Protein AF-A0A956S1W0-F1 (afdb_monomer_lite)

Foldseek 3Di:
DVVCLVVVLVVQLVVCVVVVHPNVCSVVVSCVVSQCVPVNPCSCVCVVVVVVVVVPDPVVVVVVVVVVVVVVCVVVCVVVVVVVD

Secondary structure (DSSP, 8-state):
--TTHHHHHHHHHHHHHHTT--HHHHHHHHHHHHHHHHH-GGGGGHHHHHHHHHHT-HHHHHHHHHHHHHHHHHHTSHHHHTT--

pLDDT: mean 90.71, std 6.71, range [57.22, 97.06]

Structure (mmCIF, N/CA/C/O backbone):
data_AF-A0A956S1W0-F1
#
_entry.id   AF-A0A956S1W0-F1
#
loop_
_atom_site.group_PDB
_atom_site.id
_atom_site.type_symbol
_atom_site.label_atom_id
_atom_site.label_alt_id
_atom_site.label_comp_id
_atom_site.label_asym_id
_atom_site.label_entity_id
_atom_site.label_seq_id
_atom_site.pdbx_PDB_ins_code
_atom_site.Cartn_x
_atom_site.Cartn_y
_atom_site.Cartn_z
_atom_site.occupancy
_atom_site.B_iso_or_equiv
_atom_site.auth_seq_id
_ato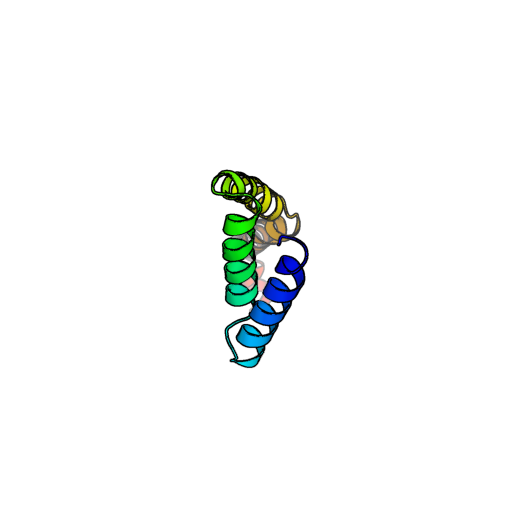m_site.auth_comp_id
_atom_site.auth_asym_id
_atom_site.auth_atom_id
_atom_site.pdbx_PDB_model_num
ATOM 1 N N . MET A 1 1 ? 14.873 4.619 -28.075 1.00 57.22 1 MET A N 1
ATOM 2 C CA . MET A 1 1 ? 14.529 3.311 -27.456 1.00 57.22 1 MET A CA 1
ATOM 3 C C . MET A 1 1 ? 13.554 3.430 -26.282 1.00 57.22 1 MET A C 1
ATOM 5 O O . MET A 1 1 ? 12.864 2.463 -26.000 1.00 57.22 1 MET A O 1
ATOM 9 N N . THR A 1 2 ? 13.448 4.586 -25.621 1.00 67.06 2 THR A N 1
ATOM 10 C CA . THR A 1 2 ? 12.509 4.837 -24.509 1.00 67.06 2 THR A CA 1
ATOM 11 C C . THR A 1 2 ? 11.069 5.126 -24.953 1.00 67.06 2 THR A C 1
ATOM 13 O O . THR A 1 2 ? 10.144 4.903 -24.182 1.00 67.06 2 THR A O 1
ATOM 16 N N . GLU A 1 3 ? 10.855 5.552 -26.200 1.00 78.75 3 GLU A N 1
ATOM 17 C CA . GLU A 1 3 ? 9.528 5.907 -26.740 1.00 78.75 3 GLU A CA 1
ATOM 18 C C . GLU A 1 3 ? 8.572 4.711 -26.888 1.00 78.75 3 GLU A C 1
ATOM 20 O O . GLU A 1 3 ? 7.363 4.861 -26.740 1.00 78.75 3 GLU A O 1
ATOM 25 N N . PHE A 1 4 ? 9.101 3.505 -27.119 1.00 85.75 4 PHE A N 1
ATOM 26 C CA . PHE A 1 4 ? 8.291 2.284 -27.245 1.00 85.75 4 PHE A CA 1
ATOM 27 C C . PHE A 1 4 ? 7.944 1.642 -25.898 1.00 85.75 4 PHE A C 1
ATOM 29 O O . PHE A 1 4 ? 7.104 0.746 -25.826 1.00 85.75 4 PHE A O 1
ATOM 36 N N . LEU A 1 5 ? 8.586 2.078 -24.817 1.00 86.06 5 LEU A N 1
ATOM 37 C CA . LEU A 1 5 ? 8.478 1.439 -23.512 1.00 86.06 5 LEU A CA 1
ATOM 38 C C . LEU A 1 5 ? 7.077 1.558 -22.878 1.00 86.06 5 LEU A C 1
ATOM 40 O O . LEU A 1 5 ? 6.608 0.556 -22.339 1.00 86.06 5 LEU A O 1
ATOM 44 N N . PRO A 1 6 ? 6.352 2.693 -22.996 1.00 88.56 6 PRO A N 1
ATOM 45 C CA . PRO A 1 6 ? 4.962 2.777 -22.546 1.00 88.56 6 PRO A CA 1
ATOM 46 C C . PRO A 1 6 ? 4.035 1.829 -23.314 1.00 88.56 6 PRO A C 1
ATOM 48 O O . PRO A 1 6 ? 3.163 1.205 -22.715 1.00 88.56 6 PRO A O 1
ATOM 51 N N . ILE A 1 7 ? 4.256 1.673 -24.625 1.00 92.19 7 ILE A N 1
ATOM 52 C CA . ILE A 1 7 ? 3.482 0.752 -25.471 1.00 92.19 7 ILE A CA 1
ATOM 53 C C . ILE A 1 7 ? 3.736 -0.693 -25.032 1.00 92.19 7 ILE A C 1
ATOM 55 O O . ILE A 1 7 ? 2.792 -1.461 -24.863 1.00 92.19 7 ILE A O 1
ATOM 59 N N . LEU A 1 8 ? 4.998 -1.053 -24.779 1.00 92.00 8 LEU A N 1
ATOM 60 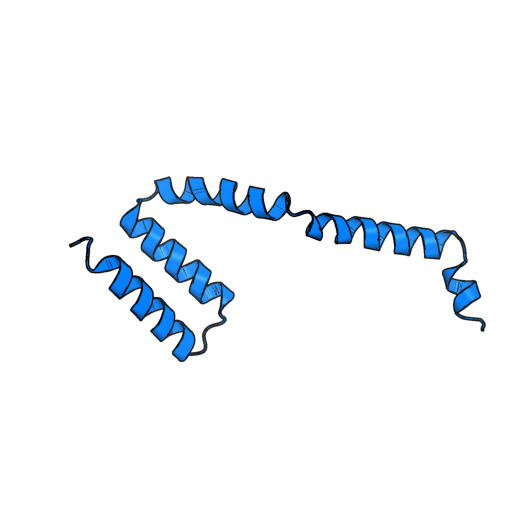C CA . LEU A 1 8 ? 5.369 -2.379 -24.285 1.00 92.00 8 LEU A CA 1
ATOM 61 C C . LEU A 1 8 ? 4.755 -2.665 -22.902 1.00 92.00 8 LEU A C 1
ATOM 63 O O . LEU A 1 8 ? 4.253 -3.762 -22.672 1.00 92.00 8 LEU A O 1
ATOM 67 N N . MET A 1 9 ? 4.747 -1.676 -22.002 1.00 92.81 9 MET A N 1
ATOM 68 C CA . MET A 1 9 ? 4.136 -1.785 -20.672 1.00 92.81 9 MET A CA 1
ATOM 69 C C . MET A 1 9 ? 2.631 -2.030 -20.766 1.00 92.81 9 MET A C 1
ATOM 71 O O . MET A 1 9 ? 2.089 -2.880 -20.061 1.00 92.81 9 MET A O 1
ATOM 75 N N . PHE A 1 10 ? 1.964 -1.313 -21.669 1.00 94.19 10 PHE A N 1
ATOM 76 C CA . PHE A 1 10 ? 0.536 -1.465 -21.907 1.00 94.19 10 PHE A CA 1
ATOM 77 C C . PHE A 1 10 ? 0.219 -2.849 -22.482 1.00 94.19 10 PHE A C 1
ATOM 79 O O . PHE A 1 10 ? -0.629 -3.555 -21.947 1.00 94.19 10 PHE A O 1
ATOM 86 N N . LEU A 1 11 ? 0.953 -3.293 -23.506 1.00 95.50 11 LEU A N 1
ATOM 87 C CA . LEU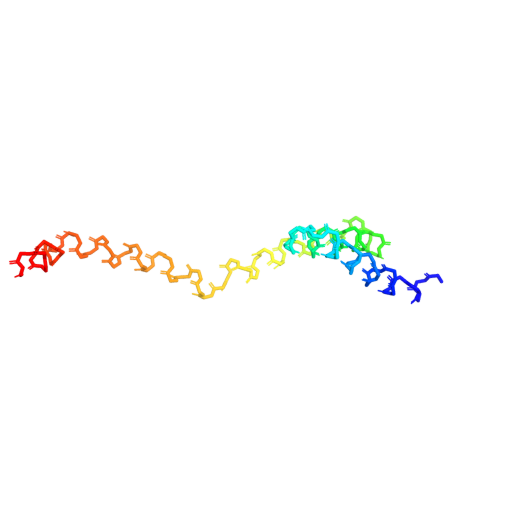 A 1 11 ? 0.781 -4.627 -24.083 1.00 95.50 11 LEU A CA 1
ATOM 88 C C . LEU A 1 11 ? 1.007 -5.743 -23.056 1.00 95.50 11 LEU A C 1
ATOM 90 O O . LEU A 1 11 ? 0.208 -6.675 -22.991 1.00 95.50 11 LEU A O 1
ATOM 94 N N . ALA A 1 12 ? 2.046 -5.635 -22.224 1.00 94.12 12 ALA A N 1
ATOM 95 C CA . ALA A 1 12 ? 2.324 -6.606 -21.168 1.00 94.12 12 ALA A CA 1
ATOM 96 C C . ALA A 1 12 ? 1.194 -6.666 -20.126 1.00 94.12 12 ALA A C 1
ATOM 98 O O . ALA A 1 12 ? 0.772 -7.753 -19.731 1.00 94.12 12 ALA A O 1
ATOM 99 N N . LEU A 1 13 ? 0.669 -5.507 -19.718 1.00 95.75 13 LEU A N 1
ATOM 100 C CA . LEU A 1 13 ? -0.461 -5.408 -18.795 1.00 95.75 13 LEU A CA 1
ATOM 101 C C . LEU A 1 13 ? -1.709 -6.084 -19.372 1.00 95.75 13 LEU A C 1
ATOM 103 O O . LEU A 1 13 ? -2.305 -6.926 -18.704 1.00 95.75 13 LEU A O 1
ATOM 107 N N . PHE A 1 14 ? -2.080 -5.772 -20.616 1.00 95.69 14 PHE A N 1
ATOM 108 C CA . PHE A 1 14 ? -3.257 -6.367 -21.255 1.00 95.69 14 PHE A CA 1
ATOM 109 C C . PHE A 1 14 ? -3.106 -7.866 -21.478 1.00 95.69 14 PHE A C 1
ATOM 111 O O . PHE A 1 14 ? -4.045 -8.606 -21.198 1.00 95.69 14 PHE A O 1
ATOM 118 N N . ALA A 1 15 ? -1.936 -8.325 -21.924 1.00 96.00 15 ALA A N 1
ATOM 119 C CA . ALA A 1 15 ? -1.676 -9.748 -22.091 1.00 96.00 15 ALA A CA 1
ATOM 120 C C . ALA A 1 15 ? -1.909 -10.502 -20.773 1.00 96.00 15 ALA A C 1
ATOM 122 O O . ALA A 1 15 ? -2.691 -11.448 -20.741 1.00 96.00 15 ALA A O 1
ATOM 123 N N . LEU A 1 16 ? -1.309 -10.043 -19.669 1.00 95.00 16 LEU A N 1
ATOM 124 C CA . LEU A 1 16 ? -1.450 -10.683 -18.356 1.00 95.00 16 LEU A CA 1
ATOM 125 C C . LEU A 1 16 ? -2.892 -10.666 -17.831 1.00 95.00 16 LEU A C 1
ATOM 127 O O . LEU A 1 16 ? -3.345 -11.661 -17.264 1.00 95.00 16 LEU A O 1
ATOM 131 N N . LEU A 1 17 ? -3.633 -9.576 -18.052 1.00 95.56 17 LEU A N 1
ATOM 132 C CA . LEU A 1 17 ? -5.049 -9.513 -17.683 1.00 95.56 17 LEU A CA 1
ATOM 133 C C . LEU A 1 17 ? -5.909 -10.479 -18.510 1.00 95.56 17 LEU A C 1
ATOM 135 O O . LEU A 1 17 ? -6.772 -11.146 -17.947 1.00 95.56 17 LEU A O 1
ATOM 139 N N . ILE A 1 18 ? -5.657 -10.601 -19.818 1.00 96.12 18 ILE A N 1
ATOM 140 C CA . ILE A 1 18 ? -6.375 -11.538 -20.700 1.00 96.12 18 ILE A CA 1
ATOM 141 C C . ILE A 1 18 ? -6.074 -12.993 -20.321 1.00 96.12 18 ILE A C 1
ATOM 143 O O . ILE A 1 18 ? -6.967 -13.834 -20.373 1.00 96.12 18 ILE A O 1
ATOM 147 N N . PHE A 1 19 ? -4.852 -13.287 -19.871 1.00 94.88 19 PHE A N 1
ATOM 148 C CA . PHE A 1 19 ? -4.493 -14.596 -19.316 1.00 94.88 19 PHE A CA 1
ATOM 149 C C . PHE A 1 19 ? -5.215 -14.932 -17.997 1.00 94.88 19 PHE A C 1
ATOM 151 O O . PHE A 1 19 ? -5.094 -16.055 -17.513 1.00 94.88 19 PHE A O 1
ATOM 158 N N . GLY A 1 20 ? -5.973 -13.997 -17.414 1.00 91.38 20 GLY A N 1
ATOM 159 C CA . GLY A 1 20 ? -6.756 -14.223 -16.201 1.00 91.38 20 GLY A CA 1
ATOM 160 C C . GLY A 1 20 ? -5.959 -14.080 -14.904 1.00 91.38 20 GLY A C 1
ATOM 161 O O . GLY A 1 20 ? -6.427 -14.516 -13.852 1.00 91.38 20 GLY A O 1
ATOM 162 N N . PHE A 1 21 ? -4.767 -13.471 -14.939 1.00 93.00 21 PHE A N 1
ATOM 163 C CA . PHE A 1 21 ? -4.018 -13.193 -13.712 1.00 93.00 21 PHE A CA 1
ATOM 164 C C . PHE A 1 21 ? -4.755 -12.161 -12.842 1.00 93.00 21 PHE A C 1
ATOM 166 O O . PHE A 1 21 ? -5.260 -11.166 -13.375 1.00 93.00 21 PHE A O 1
ATOM 173 N N . PRO A 1 22 ? -4.790 -12.332 -11.503 1.00 95.00 22 PRO A N 1
ATOM 174 C CA . PRO A 1 22 ? -5.495 -11.404 -10.629 1.00 95.00 22 PRO A CA 1
ATOM 175 C C . PRO A 1 22 ? -4.991 -9.968 -10.798 1.00 95.00 22 PRO A C 1
ATOM 177 O O . PRO A 1 22 ? -3.788 -9.696 -10.752 1.00 95.00 22 PRO A O 1
ATOM 180 N N . VAL A 1 23 ? -5.937 -9.039 -10.950 1.00 94.88 23 VAL A N 1
ATOM 181 C CA . VAL A 1 23 ? -5.680 -7.651 -11.366 1.00 94.88 23 VAL A CA 1
ATOM 182 C C . VAL A 1 23 ? -4.644 -6.956 -10.477 1.00 94.88 23 VAL A C 1
ATOM 184 O O . VAL A 1 23 ? -3.755 -6.277 -10.987 1.00 94.88 23 VAL A O 1
ATOM 187 N N . ALA A 1 24 ? -4.710 -7.164 -9.158 1.00 93.81 24 ALA A N 1
ATOM 188 C CA . ALA A 1 24 ? -3.793 -6.544 -8.202 1.00 93.81 24 ALA A CA 1
ATOM 189 C C . ALA A 1 24 ? -2.322 -6.914 -8.462 1.00 93.81 24 ALA A C 1
ATOM 191 O O . ALA A 1 24 ? -1.460 -6.034 -8.503 1.00 93.81 24 ALA A O 1
ATOM 192 N N . PHE A 1 25 ? -2.038 -8.201 -8.691 1.00 93.50 25 PHE A N 1
ATOM 193 C CA . PHE A 1 25 ? -0.681 -8.674 -8.970 1.00 93.50 25 PHE A CA 1
ATOM 194 C C . PHE A 1 25 ? -0.198 -8.225 -10.343 1.00 93.50 25 PHE A C 1
ATOM 196 O O . PHE A 1 25 ? 0.967 -7.868 -10.486 1.00 93.50 25 PHE A O 1
ATOM 203 N N . THR A 1 26 ? -1.086 -8.175 -11.333 1.00 95.69 26 THR A N 1
ATOM 204 C CA . THR A 1 26 ? -0.743 -7.712 -12.680 1.00 95.69 26 THR A CA 1
ATOM 205 C C . THR A 1 26 ? -0.370 -6.228 -12.689 1.00 95.69 26 THR A C 1
ATOM 207 O O . THR A 1 26 ? 0.693 -5.863 -13.185 1.00 95.69 26 THR A O 1
ATOM 210 N N . LEU A 1 27 ? -1.192 -5.364 -12.083 1.00 93.94 27 LEU A N 1
ATOM 211 C CA . LEU A 1 27 ? -0.913 -3.926 -11.997 1.00 93.94 27 LEU A CA 1
ATOM 212 C C . LEU A 1 27 ? 0.357 -3.639 -11.185 1.00 93.94 27 LEU A C 1
ATOM 214 O O . LEU A 1 27 ? 1.202 -2.845 -11.606 1.00 93.94 27 LEU A O 1
ATOM 218 N N . GLY A 1 28 ? 0.516 -4.301 -10.037 1.00 92.81 28 GLY A N 1
ATOM 219 C CA . GLY A 1 28 ? 1.704 -4.164 -9.198 1.00 92.81 28 GLY A CA 1
ATOM 220 C C . GLY A 1 28 ? 2.964 -4.686 -9.889 1.00 92.81 28 GLY A C 1
ATOM 221 O O . GLY A 1 28 ? 3.937 -3.958 -10.034 1.00 92.81 28 GLY A O 1
ATOM 222 N N . GLY A 1 29 ? 2.944 -5.922 -10.382 1.00 93.50 29 GLY A N 1
ATOM 223 C CA . GLY A 1 29 ? 4.098 -6.564 -11.010 1.00 93.50 29 GLY A CA 1
ATOM 224 C C . GLY A 1 29 ? 4.587 -5.832 -12.258 1.00 93.50 29 GLY A C 1
ATOM 225 O O . GLY A 1 29 ? 5.779 -5.553 -12.373 1.00 93.50 29 GLY A O 1
ATOM 226 N N . VAL A 1 30 ? 3.678 -5.452 -13.163 1.00 94.88 30 VAL A N 1
ATOM 227 C CA . VAL A 1 30 ? 4.046 -4.710 -14.380 1.00 94.88 30 VAL A CA 1
ATOM 228 C C . VAL A 1 30 ? 4.595 -3.327 -14.027 1.00 94.88 30 VAL A C 1
ATOM 230 O O . VAL A 1 30 ? 5.635 -2.940 -14.555 1.00 94.88 30 VAL A O 1
ATOM 233 N N . SER A 1 31 ? 3.967 -2.599 -13.097 1.00 91.38 31 SER A N 1
ATOM 234 C CA . SER A 1 31 ? 4.468 -1.276 -12.691 1.00 91.38 31 SER A CA 1
ATOM 235 C C . SER A 1 31 ? 5.839 -1.340 -12.011 1.00 91.38 31 SER A C 1
ATOM 237 O O .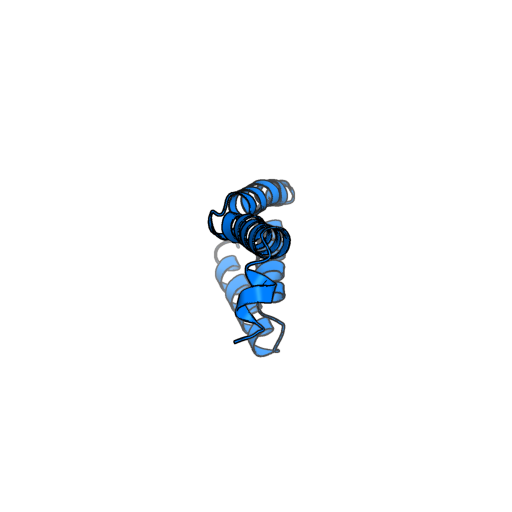 SER A 1 31 ? 6.677 -0.478 -12.264 1.00 91.38 31 SER A O 1
ATOM 239 N N . LEU A 1 32 ? 6.107 -2.376 -11.210 1.00 92.88 32 LEU A N 1
ATOM 240 C CA . LEU A 1 32 ? 7.408 -2.587 -10.575 1.00 92.88 32 LEU A CA 1
ATOM 241 C C . LEU A 1 32 ? 8.494 -2.970 -11.588 1.00 92.88 32 LEU A C 1
ATOM 243 O O . LEU A 1 32 ? 9.576 -2.388 -11.558 1.00 92.88 32 LEU A O 1
ATOM 247 N N . LEU A 1 33 ? 8.211 -3.909 -12.497 1.00 92.62 33 LEU A N 1
ATOM 248 C CA . LEU A 1 33 ? 9.167 -4.355 -13.516 1.00 92.62 33 LEU A CA 1
ATOM 249 C C . LEU A 1 33 ? 9.562 -3.204 -14.442 1.00 92.62 33 LEU A C 1
ATOM 251 O O . LEU A 1 33 ? 10.743 -2.902 -14.599 1.00 92.62 33 LEU A O 1
ATOM 255 N N . PHE A 1 34 ? 8.579 -2.517 -15.019 1.00 91.94 34 PHE A N 1
ATOM 256 C CA . PHE A 1 34 ? 8.845 -1.398 -15.919 1.00 91.94 34 PHE A CA 1
ATOM 257 C C . PHE A 1 34 ? 9.387 -0.171 -15.175 1.00 91.94 34 PHE A C 1
ATOM 259 O O . PHE A 1 34 ? 10.252 0.526 -15.705 1.00 91.94 34 PHE A O 1
ATOM 266 N N . GLY A 1 35 ? 8.956 0.069 -13.933 1.00 90.88 35 GLY A N 1
ATOM 267 C CA . GLY A 1 35 ? 9.521 1.102 -13.061 1.00 90.88 35 GLY A CA 1
ATOM 268 C C . GLY A 1 35 ? 11.012 0.886 -12.794 1.00 90.88 35 GLY A C 1
ATOM 269 O O . GLY A 1 35 ? 11.804 1.817 -12.910 1.00 90.88 35 GLY A O 1
ATOM 270 N N . PHE A 1 36 ? 11.423 -0.359 -12.546 1.00 90.56 36 PHE A N 1
ATOM 271 C CA . PHE A 1 36 ? 12.830 -0.712 -12.366 1.00 90.56 36 PHE A CA 1
ATOM 272 C C . PHE A 1 36 ? 13.665 -0.478 -13.633 1.00 90.56 36 PHE A C 1
ATOM 274 O O . PHE A 1 36 ? 14.734 0.123 -13.558 1.00 90.56 36 PHE A O 1
ATOM 281 N N . PHE A 1 37 ? 13.181 -0.895 -14.809 1.00 89.12 37 PHE A N 1
ATOM 282 C CA . PHE A 1 37 ? 13.917 -0.698 -16.067 1.00 89.12 37 PHE A CA 1
ATOM 283 C C . PHE A 1 37 ? 13.965 0.765 -16.537 1.00 89.12 37 PHE A C 1
ATOM 285 O O . PHE A 1 37 ? 14.881 1.136 -17.266 1.00 89.12 37 PHE A O 1
ATOM 292 N N . THR A 1 38 ? 13.000 1.599 -16.136 1.00 88.56 38 THR A N 1
ATOM 293 C CA . THR A 1 38 ? 12.942 3.024 -16.516 1.00 88.56 38 THR A CA 1
ATOM 294 C C . THR A 1 38 ? 13.738 3.927 -15.585 1.00 88.56 38 THR A C 1
ATOM 296 O O . THR A 1 38 ? 14.472 4.796 -16.047 1.00 88.56 38 THR A O 1
ATOM 299 N N . LEU A 1 39 ? 13.562 3.746 -14.277 1.00 87.00 39 LEU A N 1
ATOM 300 C CA . LEU A 1 39 ? 14.044 4.657 -13.237 1.00 87.00 39 LEU A CA 1
ATOM 301 C C . LEU A 1 39 ? 15.205 4.054 -12.425 1.00 87.00 39 LEU A C 1
ATOM 303 O O . LEU A 1 39 ? 15.794 4.733 -11.583 1.00 87.00 39 LEU A O 1
ATOM 307 N N . GLY A 1 40 ? 15.561 2.794 -12.690 1.00 88.19 40 GLY A N 1
ATOM 308 C CA . GLY A 1 40 ? 16.641 2.078 -12.021 1.00 88.19 40 GLY A CA 1
ATOM 309 C C . GLY A 1 40 ? 16.299 1.645 -10.589 1.00 88.19 40 GLY A C 1
ATOM 310 O O . GLY A 1 40 ? 15.162 1.782 -10.133 1.00 88.19 40 GLY A O 1
ATOM 311 N N . PRO A 1 41 ? 17.292 1.149 -9.827 1.00 88.50 41 PRO A N 1
ATOM 312 C CA . PRO A 1 41 ? 17.088 0.649 -8.463 1.00 88.50 41 PRO A CA 1
ATOM 313 C C . PRO A 1 41 ? 16.539 1.695 -7.479 1.00 88.50 41 PRO A C 1
ATOM 315 O O . PRO A 1 41 ? 15.826 1.353 -6.541 1.00 88.5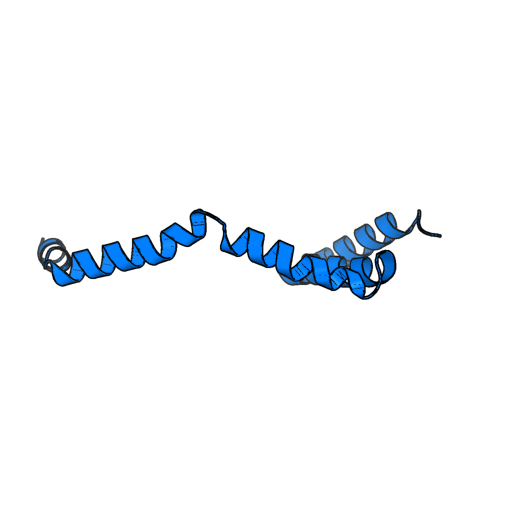0 41 PRO A O 1
ATOM 318 N N . ASN A 1 42 ? 16.812 2.982 -7.709 1.00 90.44 42 ASN A N 1
ATOM 319 C CA . ASN A 1 42 ? 16.324 4.069 -6.853 1.00 90.44 42 ASN A CA 1
ATOM 320 C C . ASN A 1 42 ? 14.804 4.276 -6.942 1.00 90.44 42 ASN A C 1
ATOM 322 O O . ASN A 1 42 ? 14.233 4.941 -6.078 1.00 90.44 42 ASN A O 1
ATOM 326 N N . PHE A 1 43 ? 14.136 3.686 -7.938 1.00 90.44 43 PHE A N 1
ATOM 327 C CA . PHE A 1 43 ? 12.679 3.672 -8.057 1.00 90.44 43 PHE A CA 1
ATOM 328 C C . PHE A 1 43 ? 11.986 3.170 -6.786 1.00 90.44 43 PHE A C 1
ATOM 330 O O . PHE A 1 43 ? 10.943 3.692 -6.395 1.00 90.44 43 PHE A O 1
ATOM 337 N N . PHE A 1 44 ? 12.585 2.197 -6.096 1.00 89.75 44 PHE A N 1
ATOM 338 C CA . PHE A 1 44 ? 12.004 1.617 -4.887 1.00 89.75 44 PHE A CA 1
ATOM 339 C C . PHE A 1 44 ? 11.879 2.616 -3.729 1.00 89.75 44 PHE A C 1
ATOM 341 O O . PHE A 1 44 ? 11.035 2.418 -2.858 1.00 89.75 44 PHE A O 1
ATOM 348 N N . ASN A 1 45 ? 12.604 3.740 -3.759 1.00 90.94 45 ASN A N 1
ATOM 349 C CA . ASN A 1 45 ? 12.430 4.828 -2.791 1.00 90.94 45 ASN A CA 1
ATOM 350 C C . ASN A 1 45 ? 11.051 5.507 -2.898 1.00 90.94 45 ASN A C 1
ATOM 352 O O . ASN A 1 45 ? 10.621 6.183 -1.965 1.00 90.94 45 ASN A O 1
ATOM 356 N N . LEU A 1 46 ? 10.324 5.303 -4.002 1.00 89.81 46 LEU A N 1
ATOM 357 C CA . LEU A 1 46 ? 8.944 5.760 -4.162 1.00 89.81 46 LEU A CA 1
ATOM 358 C C . LEU A 1 46 ? 7.929 4.835 -3.472 1.00 89.81 46 LEU A C 1
ATOM 360 O O . LEU A 1 46 ? 6.806 5.266 -3.203 1.00 89.81 46 LEU A O 1
ATOM 364 N N . LEU A 1 47 ? 8.295 3.585 -3.154 1.00 90.12 47 LEU A N 1
ATOM 365 C CA . LEU A 1 47 ? 7.390 2.651 -2.479 1.00 90.12 47 LEU A CA 1
ATOM 366 C C . LEU A 1 47 ? 7.007 3.115 -1.068 1.00 90.12 47 LEU A C 1
ATOM 368 O O . LEU A 1 47 ? 5.806 3.144 -0.795 1.00 90.12 47 LEU A O 1
ATOM 372 N N . PRO A 1 48 ? 7.941 3.545 -0.193 1.00 91.56 48 PRO A N 1
ATOM 373 C CA . PRO A 1 48 ? 7.580 4.109 1.105 1.00 91.56 48 PRO A CA 1
ATOM 374 C C . PRO A 1 48 ? 6.598 5.279 0.999 1.00 91.56 48 PRO A C 1
ATOM 376 O O . PRO A 1 48 ? 5.635 5.330 1.756 1.00 91.56 48 PRO A O 1
ATOM 379 N N . LEU A 1 49 ? 6.779 6.174 0.020 1.00 91.62 49 LEU A N 1
ATOM 380 C CA . LEU A 1 49 ? 5.871 7.304 -0.214 1.00 91.62 49 LEU A CA 1
ATOM 381 C C . LEU A 1 49 ? 4.462 6.838 -0.611 1.00 91.62 49 LEU A C 1
ATOM 383 O O . LEU A 1 49 ? 3.466 7.361 -0.113 1.00 91.62 49 LEU A O 1
ATOM 387 N N . ARG A 1 50 ? 4.368 5.818 -1.472 1.00 89.50 50 ARG A N 1
ATOM 388 C CA . ARG A 1 50 ? 3.097 5.184 -1.855 1.00 89.50 50 ARG A CA 1
ATOM 389 C C . ARG A 1 50 ? 2.406 4.519 -0.667 1.00 89.50 50 ARG A C 1
ATOM 391 O O . ARG A 1 50 ? 1.204 4.700 -0.500 1.00 89.50 50 ARG A O 1
ATOM 398 N N . ILE A 1 51 ? 3.152 3.769 0.144 1.00 91.19 51 ILE A N 1
ATOM 399 C CA . ILE A 1 51 ? 2.631 3.083 1.335 1.00 91.19 51 ILE A CA 1
ATOM 400 C C . ILE A 1 51 ? 2.148 4.111 2.358 1.00 91.19 51 ILE A C 1
ATOM 402 O O . ILE A 1 51 ? 1.040 3.985 2.873 1.00 91.19 51 ILE A O 1
ATOM 406 N N . TRP A 1 52 ? 2.931 5.164 2.596 1.00 92.06 52 TRP A N 1
ATOM 407 C CA . TRP A 1 52 ? 2.553 6.261 3.482 1.00 92.06 52 TRP A CA 1
ATOM 408 C C . TRP A 1 52 ? 1.236 6.914 3.058 1.00 92.06 52 TRP A C 1
ATOM 410 O O . TRP A 1 52 ? 0.357 7.107 3.892 1.00 92.06 52 TRP A O 1
ATOM 420 N N . GLY A 1 53 ? 1.055 7.168 1.758 1.00 89.69 53 GLY A N 1
ATOM 421 C CA . GLY A 1 53 ? -0.197 7.707 1.222 1.00 89.69 53 GLY A CA 1
ATOM 422 C C . GLY A 1 53 ? -1.414 6.792 1.410 1.00 89.69 53 GLY A C 1
ATOM 423 O O . GLY A 1 53 ? -2.534 7.281 1.522 1.00 89.69 53 GLY A O 1
ATOM 424 N N . VAL A 1 54 ? -1.223 5.469 1.464 1.00 90.12 54 VAL A N 1
ATOM 425 C CA . VAL A 1 54 ? -2.310 4.529 1.787 1.00 90.12 54 VAL A CA 1
ATOM 426 C C . VAL A 1 54 ? -2.591 4.527 3.286 1.00 90.12 54 VAL A C 1
ATOM 428 O O . VAL A 1 54 ? -3.752 4.560 3.673 1.00 90.12 54 VAL A O 1
ATOM 431 N N . MET A 1 55 ? -1.558 4.529 4.132 1.00 88.50 55 MET A N 1
ATOM 432 C CA . MET A 1 55 ? -1.725 4.551 5.590 1.00 88.50 55 MET A CA 1
ATOM 433 C C . MET A 1 55 ? -2.396 5.834 6.093 1.00 88.50 55 MET A C 1
ATOM 435 O O . MET A 1 55 ? -3.142 5.784 7.065 1.00 88.50 55 MET A O 1
ATOM 439 N N . SER A 1 56 ? -2.182 6.970 5.423 1.00 89.12 56 SER A N 1
ATOM 440 C CA . SER A 1 56 ? -2.845 8.239 5.747 1.00 89.12 56 SER A CA 1
ATOM 441 C C . SER A 1 56 ? -4.279 8.349 5.214 1.00 89.12 56 SER A C 1
ATOM 443 O O . SER A 1 56 ? -4.912 9.397 5.355 1.00 89.12 56 SER A O 1
ATOM 445 N N . ASN A 1 57 ? -4.815 7.292 4.599 1.00 91.12 57 ASN A N 1
ATOM 446 C CA . ASN A 1 57 ? -6.167 7.293 4.064 1.00 91.12 57 ASN A CA 1
ATOM 447 C C . ASN A 1 57 ? -7.205 7.347 5.196 1.00 91.12 57 ASN A C 1
ATOM 449 O O . ASN A 1 57 ? -7.282 6.447 6.033 1.00 91.12 57 ASN A O 1
ATOM 453 N N . TYR A 1 58 ? -8.058 8.374 5.171 1.00 89.38 58 TYR A N 1
ATOM 454 C CA . TYR A 1 58 ? -9.116 8.591 6.162 1.00 89.38 58 TYR A CA 1
ATOM 455 C C . TYR A 1 58 ? -10.096 7.412 6.280 1.00 89.38 58 TYR A C 1
ATOM 457 O O . TYR A 1 58 ? -10.657 7.190 7.348 1.00 89.38 58 TYR A O 1
ATOM 465 N N . VAL A 1 59 ? -10.280 6.620 5.220 1.00 93.25 59 VAL A N 1
ATOM 466 C CA . VAL A 1 59 ? -11.137 5.425 5.239 1.00 93.25 59 VAL A CA 1
ATOM 467 C C . VAL A 1 5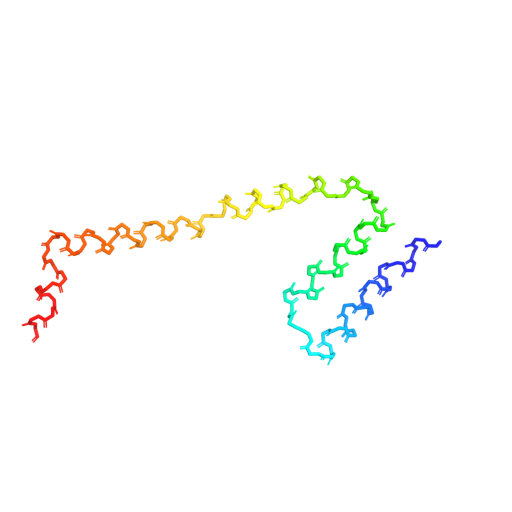9 ? -10.589 4.375 6.204 1.00 93.25 59 VAL A C 1
ATOM 469 O O . VAL A 1 59 ? -11.364 3.684 6.858 1.00 93.25 59 VAL A O 1
ATOM 472 N N . LEU A 1 60 ? -9.266 4.281 6.369 1.00 92.75 60 LEU A N 1
ATOM 473 C CA . LEU A 1 60 ? -8.667 3.337 7.314 1.00 92.75 60 LEU A CA 1
ATOM 474 C C . LEU A 1 60 ? -8.966 3.701 8.771 1.00 92.75 60 LEU A C 1
ATOM 476 O O . LEU A 1 60 ? -8.954 2.810 9.613 1.00 92.75 60 LEU A O 1
ATOM 480 N N . ILE A 1 61 ? -9.311 4.963 9.064 1.00 93.50 61 ILE A N 1
ATOM 481 C CA . ILE A 1 61 ? -9.778 5.402 10.391 1.00 93.50 61 ILE A CA 1
ATOM 482 C C . ILE A 1 61 ? -11.143 4.777 10.724 1.00 93.50 61 ILE A C 1
ATOM 484 O O . ILE A 1 61 ? -11.453 4.560 11.894 1.00 93.50 61 ILE A O 1
ATOM 488 N N . ALA A 1 62 ? -11.944 4.404 9.720 1.00 95.12 62 ALA A N 1
ATOM 489 C CA . ALA A 1 62 ? -13.216 3.728 9.954 1.00 95.12 62 ALA A CA 1
ATOM 490 C C . ALA A 1 62 ? -13.036 2.375 10.661 1.00 95.12 62 ALA A C 1
ATOM 492 O O . ALA A 1 62 ? -13.886 2.002 11.459 1.00 95.12 62 ALA A O 1
ATOM 493 N N . VAL A 1 63 ? -11.926 1.663 10.432 1.00 95.06 63 VAL A N 1
ATOM 494 C CA . VAL A 1 63 ? -11.665 0.347 11.042 1.00 95.06 63 VAL A CA 1
ATOM 495 C C . VAL A 1 63 ? -11.555 0.424 12.574 1.00 95.06 63 VAL A C 1
ATOM 497 O O . VAL A 1 63 ? -12.345 -0.239 13.246 1.00 95.06 63 VAL A O 1
ATOM 500 N N . PRO A 1 64 ? -10.647 1.223 13.176 1.00 94.56 64 PRO A N 1
ATOM 501 C CA . PRO A 1 64 ? -10.567 1.334 14.630 1.00 94.56 64 PRO A CA 1
ATOM 502 C C . PRO A 1 64 ? -11.823 1.960 15.241 1.00 94.56 64 PRO A C 1
ATOM 504 O O . PRO A 1 64 ? -12.222 1.551 16.327 1.00 94.56 64 PRO A O 1
ATOM 507 N N . LEU A 1 65 ? -12.481 2.904 14.558 1.00 96.31 65 LEU A N 1
ATOM 508 C CA . LEU A 1 65 ? -13.743 3.475 15.038 1.00 96.31 65 LEU A CA 1
ATOM 509 C C . LEU A 1 65 ? -14.878 2.443 15.049 1.00 96.31 65 LEU A C 1
ATOM 511 O O . LEU A 1 65 ? -15.673 2.422 15.985 1.00 96.31 65 LEU A O 1
ATOM 515 N N . PHE A 1 66 ? -14.932 1.561 14.050 1.00 96.44 66 PHE A N 1
ATOM 516 C CA . PHE A 1 66 ? -15.893 0.464 13.999 1.00 96.44 66 PHE A CA 1
ATOM 517 C C . PHE A 1 66 ? -15.655 -0.539 15.131 1.00 96.44 66 PHE A C 1
ATOM 519 O O . PHE A 1 66 ? -16.595 -0.924 15.823 1.00 96.44 66 PHE A O 1
ATOM 526 N N . VAL A 1 67 ? -14.392 -0.903 15.377 1.00 96.19 67 VAL A N 1
ATOM 527 C CA . VAL A 1 67 ? -14.020 -1.749 16.520 1.00 96.19 67 VAL A CA 1
ATOM 528 C C . VAL A 1 67 ? -14.395 -1.071 17.838 1.00 96.19 67 VAL A C 1
ATOM 530 O O . VAL A 1 67 ? -14.989 -1.708 18.702 1.00 96.19 67 VAL A O 1
ATOM 533 N N . TYR A 1 68 ? -14.113 0.225 17.985 1.00 97.06 68 TYR A N 1
ATOM 534 C CA . TYR A 1 68 ? -14.473 0.990 19.177 1.00 97.06 68 TYR A CA 1
ATOM 535 C C . TYR A 1 68 ? -15.982 0.987 19.430 1.00 97.06 68 TYR A C 1
ATOM 537 O O . TYR A 1 68 ? -16.413 0.673 20.536 1.00 97.06 68 TYR A O 1
ATOM 545 N N . MET A 1 69 ? -16.786 1.283 18.407 1.00 96.25 69 MET A N 1
ATOM 546 C CA . MET A 1 69 ? -18.244 1.226 18.494 1.00 96.25 69 MET A CA 1
ATOM 547 C C . MET A 1 69 ? -18.721 -0.166 18.928 1.00 96.25 69 MET A C 1
ATOM 549 O O . MET A 1 69 ? -19.543 -0.261 19.834 1.00 96.25 69 MET A O 1
ATOM 553 N N . GLY A 1 70 ? -18.183 -1.232 18.325 1.00 94.69 70 GLY A N 1
ATOM 554 C CA . GLY A 1 70 ? -18.536 -2.609 18.678 1.00 94.69 70 GLY A CA 1
ATOM 555 C C . GLY A 1 70 ? -18.236 -2.938 20.142 1.00 94.69 70 GLY A C 1
ATOM 556 O O . GLY A 1 70 ? -19.107 -3.433 20.851 1.00 94.69 70 GLY A O 1
ATOM 557 N N . VAL A 1 71 ? -17.041 -2.583 20.622 1.00 96.06 71 VAL A N 1
ATOM 558 C CA . VAL A 1 71 ? -16.646 -2.801 22.024 1.00 96.06 71 VAL A CA 1
ATOM 559 C C . VAL A 1 71 ? -17.497 -1.962 22.979 1.00 96.06 71 VAL A C 1
ATOM 561 O O . VAL A 1 71 ? -17.902 -2.451 24.029 1.00 96.06 71 VAL A O 1
ATOM 564 N N . MET A 1 72 ? -17.806 -0.710 22.638 1.00 95.62 72 MET A N 1
ATOM 565 C CA . MET A 1 72 ? -18.674 0.135 23.465 1.00 95.62 72 MET A CA 1
ATOM 566 C C . MET A 1 72 ? -20.097 -0.429 23.558 1.00 95.62 72 MET A C 1
ATOM 568 O O . MET A 1 72 ? -20.681 -0.423 24.642 1.00 95.62 72 MET A O 1
ATOM 572 N N . LEU A 1 73 ? -20.644 -0.951 22.457 1.00 94.38 73 LEU A N 1
ATOM 573 C CA . LEU A 1 73 ? -21.967 -1.581 22.430 1.00 94.38 73 LEU A CA 1
ATOM 574 C C . LEU A 1 73 ? -22.007 -2.867 23.275 1.00 94.38 73 LEU A C 1
ATOM 576 O O . LEU A 1 73 ? -22.963 -3.084 24.014 1.00 94.38 73 LEU A O 1
ATOM 580 N N . GLU A 1 74 ? -20.945 -3.677 23.226 1.00 94.31 74 GLU A N 1
ATOM 581 C CA . GLU A 1 74 ? -20.791 -4.877 24.061 1.00 94.31 74 GLU A CA 1
ATOM 582 C C . GLU A 1 74 ? -20.693 -4.515 25.552 1.00 94.31 74 GLU A C 1
ATOM 584 O O . GLU A 1 74 ? -21.402 -5.068 26.387 1.00 94.31 74 GLU A O 1
ATOM 589 N N . LYS A 1 75 ? -19.838 -3.548 25.907 1.00 92.94 75 LYS A N 1
ATOM 590 C CA . LYS A 1 75 ? -19.595 -3.173 27.311 1.00 92.94 75 LYS A CA 1
ATOM 591 C C . LYS A 1 75 ? -20.757 -2.434 27.965 1.00 92.94 75 LYS A C 1
ATOM 593 O O . LYS A 1 75 ? -20.852 -2.446 29.188 1.00 92.94 75 LYS A O 1
ATOM 598 N N . SER A 1 76 ? -21.607 -1.779 27.180 1.00 94.56 76 SER A N 1
ATOM 599 C CA . SER A 1 76 ? -22.787 -1.068 27.685 1.00 94.56 76 SER A CA 1
ATOM 600 C C . SER A 1 76 ? -24.006 -1.968 27.894 1.00 94.56 76 SER A C 1
ATOM 602 O O . SER A 1 76 ? -25.000 -1.487 28.424 1.00 94.56 76 SER A O 1
ATOM 604 N N . GLY A 1 77 ? -23.959 -3.242 27.484 1.00 89.31 77 GLY A N 1
ATOM 605 C CA . GLY A 1 77 ? -25.106 -4.157 27.556 1.00 89.31 77 GLY A CA 1
ATOM 606 C C . GLY A 1 77 ? -26.195 -3.884 26.510 1.00 89.31 77 GLY A C 1
ATOM 607 O O . GLY A 1 77 ? -27.077 -4.716 26.321 1.00 89.31 77 GLY A O 1
ATOM 608 N N . LEU A 1 78 ? -26.090 -2.779 25.759 1.00 88.19 78 LEU A N 1
ATOM 609 C CA . LEU A 1 78 ? -27.004 -2.423 24.668 1.00 88.19 78 LEU A CA 1
ATOM 610 C C . LEU A 1 78 ? -27.064 -3.509 23.584 1.00 88.19 78 LEU A C 1
ATOM 612 O O . LEU A 1 78 ? -28.107 -3.707 22.975 1.00 88.19 78 LEU A O 1
ATOM 616 N N . ALA A 1 79 ? -25.960 -4.222 23.332 1.00 87.81 79 ALA A N 1
ATOM 617 C CA . ALA A 1 79 ? -25.953 -5.331 22.378 1.00 87.81 79 ALA A CA 1
ATOM 618 C C . ALA A 1 79 ? -26.904 -6.474 22.781 1.00 87.81 79 ALA A C 1
ATOM 620 O O . ALA A 1 79 ? -27.527 -7.074 21.910 1.00 87.81 79 ALA A O 1
ATOM 621 N N . GLU A 1 80 ? -27.000 -6.775 24.077 1.00 86.00 80 GLU A N 1
ATOM 622 C CA . GLU A 1 80 ? -27.822 -7.864 24.618 1.00 86.00 80 GLU A CA 1
ATOM 623 C C . GLU A 1 80 ? -29.294 -7.446 24.708 1.00 86.00 80 GLU A C 1
ATOM 625 O O . GLU A 1 80 ? -30.174 -8.179 24.268 1.00 86.00 80 GLU A O 1
ATOM 630 N N . GLU A 1 81 ? -29.555 -6.205 25.126 1.00 88.81 81 GLU A N 1
ATOM 631 C CA . GLU A 1 81 ? -30.901 -5.615 25.168 1.00 88.81 81 GLU A CA 1
ATOM 632 C C . GLU A 1 81 ? -31.566 -5.549 23.776 1.00 88.81 81 GLU A C 1
ATOM 634 O O . GLU A 1 81 ? -32.772 -5.743 23.643 1.00 88.81 81 GLU A O 1
ATOM 639 N N . LEU A 1 82 ? -30.777 -5.344 22.713 1.00 84.44 82 LEU A N 1
ATOM 640 C CA . LEU A 1 82 ? -31.255 -5.379 21.324 1.00 84.44 82 LEU A CA 1
ATOM 641 C C . LEU A 1 82 ? -31.555 -6.796 20.801 1.00 84.44 82 LEU A C 1
ATOM 643 O O . LEU A 1 82 ? -32.277 -6.925 19.813 1.00 84.44 82 LEU A O 1
ATOM 647 N N . LEU A 1 83 ? -30.984 -7.842 21.407 1.00 83.81 83 LEU A N 1
ATOM 648 C CA . LEU A 1 83 ? -31.214 -9.239 21.019 1.00 83.81 83 LEU A CA 1
ATOM 649 C C . LEU A 1 83 ? -32.455 -9.841 21.690 1.00 83.81 83 LEU A C 1
ATOM 651 O O . LEU A 1 83 ? -33.052 -10.752 21.125 1.00 83.81 83 LEU A O 1
ATOM 655 N N . GLU A 1 84 ? -32.846 -9.347 22.867 1.00 81.00 84 GLU A N 1
ATOM 656 C CA . GLU A 1 84 ? -34.015 -9.831 23.621 1.00 81.00 84 GLU A CA 1
ATOM 657 C C . GLU A 1 84 ? -35.359 -9.199 23.184 1.00 81.00 84 GLU A C 1
ATOM 659 O O . GLU A 1 84 ? -36.362 -9.338 23.887 1.00 81.00 84 GLU A O 1
ATOM 664 N N . THR A 1 85 ? -35.409 -8.536 22.020 1.00 59.53 85 THR A N 1
ATOM 665 C CA . THR A 1 85 ? -36.660 -8.061 21.386 1.00 59.53 85 THR A CA 1
ATOM 666 C C . THR A 1 85 ? -37.223 -9.094 20.413 1.00 59.53 85 THR A C 1
ATOM 668 O O . THR A 1 85 ? -38.435 -9.393 20.511 1.00 59.53 85 THR A O 1
#

Radius of gyration: 22.33 Å; chains: 1; bounding box: 54×23×55 Å

Sequence (85 aa):
MTEFLPILMFLALFALLIFGFPVAFTLGGVSLLFGFFTLGPNFFNLLPLRIWGVMSNYVLIAVPLFVYMGVMLEKSGLAEELLET